Protein AF-A8MGB2-F1 (afdb_monomer)

Solvent-accessible surface area (backbone atoms only — not comparable to full-atom values): 8390 Å² total; per-residue (Å²): 132,53,71,69,59,50,47,54,55,50,50,56,51,46,56,56,55,70,69,44,54,74,73,53,40,63,75,42,40,70,58,52,53,50,53,52,51,51,49,52,51,51,51,54,52,55,55,55,70,74,43,54,74,66,57,49,51,53,53,49,42,54,54,51,50,52,52,43,54,50,50,39,76,75,70,59,89,78,89,55,61,70,63,52,50,50,53,51,50,50,33,51,48,18,52,51,49,19,78,73,68,74,42,64,68,32,43,54,52,16,43,52,52,51,48,52,51,45,51,51,54,50,52,56,49,52,52,50,54,49,52,54,49,51,56,56,64,66,69,64,67,90,62,83,59,99,81,118

Secondary structure (DSSP, 8-state):
--HHHHHHHHHHHHHHHHTS-HHHHHHTHHHHHHHHHHHHHHHHHHHHHHS-HHHHHHHHHHHHHHHHHHHHHHH-SSSSHHHHHHHHHHHHHHHHHHHHH--THHHHHHHHHHHHHHHHHHHHHHHHHHHHHHHHHH----PPPTT-

Structure (mmCIF, N/CA/C/O backbone):
data_AF-A8MGB2-F1
#
_entry.id   AF-A8MGB2-F1
#
loop_
_atom_site.group_PDB
_atom_site.id
_atom_site.type_symbol
_atom_site.label_atom_id
_atom_site.label_alt_id
_atom_site.label_comp_id
_atom_site.label_asym_id
_atom_site.label_entity_id
_atom_site.label_seq_id
_atom_site.pdbx_PDB_ins_code
_atom_site.Cartn_x
_atom_site.Cartn_y
_atom_site.Cartn_z
_atom_site.occupancy
_atom_site.B_iso_or_equiv
_atom_site.auth_seq_id
_atom_site.auth_comp_id
_atom_site.auth_asym_id
_atom_site.auth_atom_id
_atom_site.pdbx_PDB_model_num
ATOM 1 N N . MET A 1 1 ? 2.604 8.979 23.774 1.00 71.19 1 MET A N 1
ATOM 2 C CA . MET A 1 1 ? 1.442 9.612 23.114 1.00 71.19 1 MET A CA 1
ATOM 3 C C . MET A 1 1 ? 0.942 8.646 22.057 1.00 71.19 1 MET A C 1
ATOM 5 O O . MET A 1 1 ? 1.755 8.213 21.246 1.00 71.19 1 MET A O 1
ATOM 9 N N . GLY A 1 2 ? -0.332 8.257 22.114 1.00 81.69 2 GLY A N 1
ATOM 10 C CA . GLY A 1 2 ? -0.915 7.321 21.143 1.00 81.69 2 GLY A CA 1
ATOM 11 C C . GLY A 1 2 ? -1.036 7.939 19.744 1.00 81.69 2 GLY A C 1
ATOM 12 O O . GLY A 1 2 ? -1.047 9.166 19.611 1.00 81.69 2 GLY A O 1
ATOM 13 N N . LYS A 1 3 ? -1.134 7.113 18.692 1.00 83.75 3 LYS A N 1
ATOM 14 C CA . LYS A 1 3 ? -1.257 7.596 17.302 1.00 83.75 3 LYS A CA 1
ATOM 15 C C . LYS A 1 3 ? -2.506 8.461 17.099 1.00 83.75 3 LYS A C 1
ATOM 17 O O . LYS A 1 3 ? -2.412 9.528 16.502 1.00 83.75 3 LYS A O 1
ATOM 22 N N . GLU A 1 4 ? -3.638 8.096 17.695 1.00 84.12 4 GLU A N 1
ATOM 23 C CA . GLU A 1 4 ? -4.862 8.914 17.665 1.00 84.12 4 GLU A CA 1
ATOM 24 C C . GLU A 1 4 ? -4.690 10.284 18.338 1.00 84.12 4 GLU A C 1
ATOM 26 O O . GLU A 1 4 ? -5.188 11.306 17.866 1.00 84.12 4 GLU A O 1
ATOM 31 N N . GLU A 1 5 ? -3.955 10.322 19.448 1.00 85.88 5 GLU A N 1
ATOM 32 C CA . GLU A 1 5 ? -3.681 11.543 20.204 1.00 85.88 5 GLU A CA 1
ATOM 33 C C . GLU A 1 5 ? -2.726 12.466 19.430 1.00 85.88 5 GLU A C 1
ATOM 35 O O . GLU A 1 5 ? -2.944 13.679 19.346 1.00 85.88 5 GLU A O 1
ATOM 40 N N . LYS A 1 6 ? -1.734 11.873 18.751 1.00 88.38 6 LYS A N 1
ATOM 41 C CA . LYS A 1 6 ? -0.855 12.566 17.804 1.00 88.38 6 LYS A CA 1
ATOM 42 C C . LYS A 1 6 ? -1.637 13.111 16.602 1.00 88.38 6 LYS A C 1
ATOM 44 O O . LYS A 1 6 ? -1.422 14.264 16.224 1.00 88.38 6 LYS A O 1
ATOM 49 N N . LEU A 1 7 ? -2.579 12.345 16.041 1.00 88.38 7 LEU A N 1
ATOM 50 C CA . LEU A 1 7 ? -3.438 12.792 14.939 1.00 88.38 7 LEU A CA 1
ATOM 51 C C . LEU A 1 7 ? -4.313 13.982 15.358 1.00 88.38 7 LEU A C 1
ATOM 53 O O . LEU A 1 7 ? -4.368 14.979 14.639 1.00 88.38 7 LEU A O 1
ATOM 57 N N . LYS A 1 8 ? -4.936 13.932 16.544 1.00 88.19 8 LYS A N 1
ATOM 58 C CA . LYS A 1 8 ? -5.721 15.054 17.093 1.00 88.19 8 LYS A CA 1
ATOM 59 C C . LYS A 1 8 ? -4.884 16.329 17.234 1.00 88.19 8 LYS A C 1
ATOM 61 O O . LYS A 1 8 ? -5.371 17.420 16.937 1.00 88.19 8 LYS A O 1
ATOM 66 N N . LEU A 1 9 ? -3.628 16.211 17.666 1.00 91.31 9 LEU A N 1
ATOM 67 C CA . LEU A 1 9 ? -2.730 17.358 17.812 1.00 91.31 9 LEU A CA 1
ATOM 68 C C . LEU A 1 9 ? -2.319 17.953 16.454 1.00 91.31 9 LEU A C 1
ATOM 70 O O . LEU A 1 9 ? -2.296 19.176 16.302 1.00 91.31 9 LEU A O 1
ATOM 74 N N . LEU A 1 10 ? -2.034 17.103 15.464 1.00 89.31 10 LEU A N 1
ATOM 75 C CA . LEU A 1 10 ? -1.700 17.534 14.105 1.00 89.31 10 LEU A CA 1
ATOM 76 C C . LEU A 1 10 ? -2.894 18.182 13.392 1.00 89.31 10 LEU A C 1
ATOM 78 O O . LEU A 1 10 ? -2.720 19.225 12.768 1.00 89.31 10 LEU A O 1
ATOM 82 N N . LEU A 1 11 ? -4.108 17.643 13.544 1.00 87.88 11 LEU A N 1
ATOM 83 C CA . LEU A 1 11 ? -5.327 18.240 12.983 1.00 87.88 11 LEU A CA 1
ATOM 84 C C . LEU A 1 11 ? -5.586 19.640 13.552 1.00 87.88 11 LEU A C 1
ATOM 86 O O . LEU A 1 11 ? -5.795 20.573 12.784 1.00 87.88 11 LEU A O 1
ATOM 90 N N . LYS A 1 12 ? -5.437 19.833 14.869 1.00 90.62 12 LYS A N 1
ATOM 91 C CA . LYS A 1 12 ? -5.526 21.170 15.489 1.00 90.62 12 LYS A CA 1
ATOM 92 C C . LYS A 1 12 ? -4.464 22.142 14.971 1.00 90.62 12 LYS A C 1
ATOM 94 O O . LYS A 1 12 ? -4.700 23.345 14.894 1.00 90.62 12 LYS A O 1
ATOM 99 N N . ARG A 1 13 ? -3.260 21.651 14.659 1.00 87.69 13 ARG A N 1
ATOM 100 C CA . ARG A 1 13 ? -2.200 22.469 14.047 1.00 87.69 13 ARG A CA 1
ATOM 101 C C . ARG A 1 13 ? -2.536 22.831 12.603 1.00 87.69 13 ARG A C 1
ATOM 103 O O . ARG A 1 13 ? -2.303 23.972 12.218 1.00 87.69 13 ARG A O 1
ATOM 110 N N . LYS A 1 14 ? -3.124 21.902 11.847 1.00 88.00 14 LYS A N 1
ATOM 111 C CA . LYS A 1 14 ? -3.612 22.152 10.491 1.00 88.00 14 LYS A CA 1
ATOM 112 C C . LYS A 1 14 ? -4.741 23.184 10.477 1.00 88.00 14 LYS A C 1
ATOM 114 O O . LYS A 1 14 ? -4.629 24.153 9.746 1.00 88.00 14 LYS A O 1
ATOM 119 N N . GLU A 1 15 ? -5.744 23.061 11.344 1.00 88.12 15 GLU A N 1
ATOM 120 C CA . GLU A 1 15 ? -6.832 24.049 11.462 1.00 88.12 15 GLU A CA 1
ATOM 121 C C . GLU A 1 15 ? -6.299 25.466 11.724 1.00 88.12 15 GLU A C 1
ATOM 123 O O . GLU A 1 15 ? -6.749 26.438 11.119 1.00 88.12 15 GLU A O 1
ATOM 128 N N . LYS A 1 16 ? -5.280 25.588 12.585 1.00 87.31 16 LYS A N 1
ATOM 129 C CA . LYS A 1 16 ? -4.595 26.866 12.822 1.00 87.31 16 LYS A CA 1
ATOM 130 C C . LYS A 1 16 ? -3.852 27.366 11.585 1.00 87.31 16 LYS A C 1
ATOM 132 O O . LYS A 1 16 ? -3.910 28.556 11.297 1.00 87.31 16 LYS A O 1
ATOM 137 N N . ALA A 1 17 ? -3.162 26.480 10.867 1.00 83.25 17 ALA A N 1
ATOM 138 C CA . ALA A 1 17 ? -2.467 26.818 9.629 1.00 83.25 17 ALA A CA 1
ATOM 139 C C . ALA A 1 17 ? -3.432 27.237 8.505 1.00 83.25 17 ALA A C 1
ATOM 141 O O . ALA A 1 17 ? -3.141 28.161 7.745 1.00 83.25 17 ALA A O 1
ATOM 142 N N . ASP A 1 18 ? -4.604 26.609 8.430 1.00 81.81 18 ASP A N 1
ATOM 143 C CA . ASP A 1 18 ? -5.644 26.911 7.449 1.00 81.81 18 ASP A CA 1
ATOM 144 C C . ASP A 1 18 ? -6.288 28.280 7.704 1.00 81.81 18 ASP A C 1
ATOM 146 O O . ASP A 1 18 ? -6.661 28.964 6.747 1.00 81.81 18 ASP A O 1
ATOM 150 N N . GLY A 1 19 ? -6.329 28.723 8.965 1.00 85.81 19 GLY A N 1
ATOM 151 C CA . GLY A 1 19 ? -6.764 30.063 9.368 1.00 85.81 19 GLY A CA 1
ATOM 152 C C . GLY A 1 19 ? -5.739 31.186 9.151 1.00 85.81 19 GLY A C 1
ATOM 153 O O . GLY A 1 19 ? -6.078 32.350 9.356 1.00 85.81 19 GLY A O 1
ATOM 154 N N . LEU A 1 20 ? -4.501 30.879 8.742 1.00 86.81 20 LEU A N 1
ATOM 155 C CA . LEU A 1 20 ? -3.473 31.896 8.489 1.00 86.81 20 LEU A CA 1
ATOM 156 C C . LEU A 1 20 ? -3.802 32.757 7.264 1.00 86.81 20 LEU A C 1
ATOM 158 O O . LEU A 1 20 ? -4.390 32.292 6.280 1.00 86.81 20 LEU A O 1
ATOM 162 N N . THR A 1 21 ? -3.335 34.006 7.274 1.00 88.94 21 THR A N 1
ATOM 163 C CA . THR A 1 21 ? -3.432 34.866 6.089 1.00 88.94 21 TH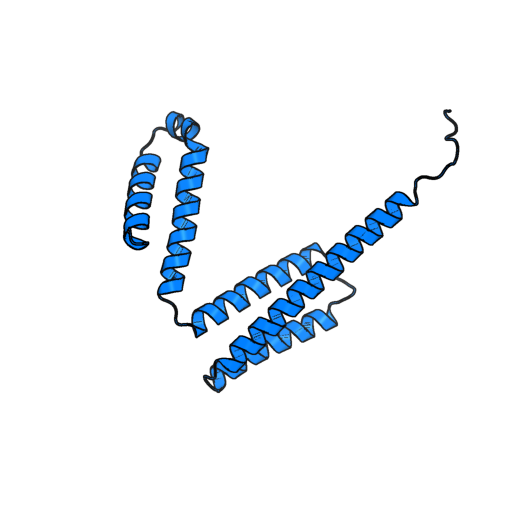R A CA 1
ATOM 164 C C . THR A 1 21 ? -2.578 34.312 4.937 1.00 88.94 21 THR A C 1
ATOM 166 O O . THR A 1 21 ? -1.592 33.607 5.176 1.00 88.94 21 THR A O 1
ATOM 169 N N . PRO A 1 22 ? -2.868 34.649 3.666 1.00 87.56 22 PRO A N 1
ATOM 170 C CA . PRO A 1 22 ? -2.084 34.159 2.526 1.00 87.56 22 PRO A CA 1
ATOM 171 C C . PRO A 1 22 ? -0.577 34.456 2.631 1.00 87.56 22 PRO A C 1
ATOM 173 O O . PRO A 1 22 ? 0.252 33.627 2.256 1.00 87.56 22 PRO A O 1
ATOM 176 N N . LYS A 1 23 ? -0.210 35.614 3.199 1.00 85.44 23 LYS A N 1
ATOM 177 C CA . LYS A 1 23 ? 1.187 36.024 3.411 1.00 85.44 23 LYS A CA 1
ATOM 178 C C . LYS A 1 23 ? 1.892 35.147 4.450 1.00 85.44 23 LYS A C 1
ATOM 180 O O . LYS A 1 23 ? 3.059 34.798 4.283 1.00 85.44 23 LYS A O 1
ATOM 185 N N . GLU A 1 24 ? 1.183 34.763 5.505 1.00 82.25 24 GLU A N 1
ATOM 186 C CA . GLU A 1 24 ? 1.695 33.872 6.546 1.00 82.25 24 GLU A CA 1
ATOM 187 C C . GLU A 1 24 ? 1.757 32.422 6.065 1.00 82.25 24 GLU A C 1
ATOM 189 O O . GLU A 1 24 ? 2.755 31.750 6.311 1.00 82.25 24 GLU A O 1
ATOM 194 N N . LYS A 1 25 ? 0.768 31.960 5.291 1.00 82.94 25 LYS A N 1
ATOM 195 C CA . LYS A 1 25 ? 0.816 30.642 4.638 1.00 82.94 25 LYS A CA 1
ATOM 196 C C . LYS A 1 25 ? 2.036 30.500 3.735 1.00 82.94 25 LYS A C 1
ATOM 198 O O . LYS A 1 25 ? 2.673 29.453 3.742 1.00 82.94 25 LYS A O 1
ATOM 203 N N . LEU A 1 26 ? 2.405 31.555 3.004 1.00 82.75 26 LEU A N 1
ATOM 204 C CA . LEU A 1 26 ? 3.607 31.544 2.169 1.00 82.75 26 LEU A CA 1
ATOM 205 C C . LEU A 1 26 ? 4.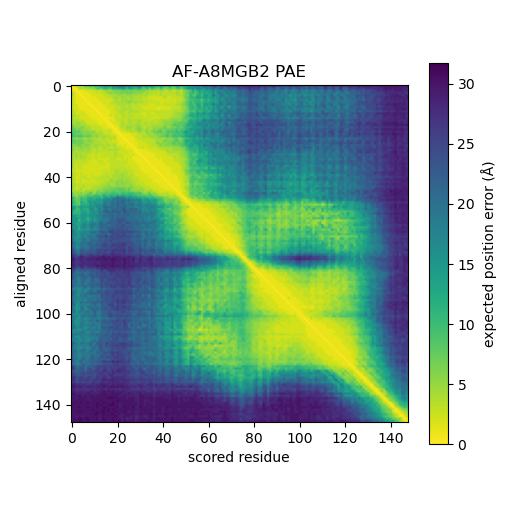887 31.388 3.009 1.00 82.75 26 LEU A C 1
ATOM 207 O O . LEU A 1 26 ? 5.777 30.627 2.638 1.00 82.75 26 LEU A O 1
ATOM 211 N N . ARG A 1 27 ? 4.952 32.070 4.161 1.00 86.19 27 ARG A N 1
ATOM 212 C CA . ARG A 1 27 ? 6.079 31.997 5.106 1.00 86.19 27 ARG A CA 1
ATOM 213 C C . ARG A 1 27 ? 6.216 30.612 5.744 1.00 86.19 27 ARG A C 1
ATOM 215 O O . ARG A 1 27 ? 7.334 30.150 5.942 1.00 86.19 27 ARG A O 1
ATOM 222 N N . TRP A 1 28 ? 5.098 29.956 6.040 1.00 86.19 28 TRP A N 1
ATOM 223 C CA . TRP A 1 28 ? 5.057 28.651 6.708 1.00 86.19 28 TRP A CA 1
ATOM 224 C C . TRP A 1 28 ? 4.818 27.472 5.754 1.00 86.19 28 TRP A C 1
ATOM 226 O O . TRP A 1 28 ? 4.624 26.348 6.206 1.00 86.19 28 TRP A O 1
ATOM 236 N N . LYS A 1 29 ? 4.867 27.695 4.433 1.00 87.44 29 LYS A N 1
ATOM 237 C CA . LYS A 1 29 ? 4.491 26.720 3.394 1.00 87.44 29 LYS A CA 1
ATOM 238 C C . LYS A 1 29 ? 5.079 25.325 3.622 1.00 87.44 29 LYS A C 1
ATOM 240 O O . LYS A 1 29 ? 4.354 24.339 3.550 1.00 87.44 29 LYS A O 1
ATOM 245 N N . ASN A 1 30 ? 6.374 25.237 3.919 1.00 87.44 30 ASN A N 1
ATOM 246 C CA . ASN A 1 30 ? 7.053 23.952 4.102 1.00 87.44 30 ASN A CA 1
ATOM 247 C C . ASN A 1 30 ? 6.579 23.211 5.359 1.00 87.44 30 ASN A C 1
ATOM 249 O O . ASN A 1 30 ? 6.434 21.992 5.333 1.00 87.44 30 ASN A O 1
ATOM 253 N N . GLU A 1 31 ? 6.298 23.931 6.445 1.00 85.31 31 GLU A N 1
ATOM 254 C CA . GLU A 1 31 ? 5.741 23.328 7.657 1.00 85.31 31 GLU A CA 1
ATOM 255 C C . GLU A 1 31 ? 4.294 22.887 7.462 1.00 85.31 31 GLU A C 1
ATOM 257 O O . GLU A 1 31 ? 3.927 21.813 7.929 1.00 85.31 31 GLU A O 1
ATOM 262 N N . ILE A 1 32 ? 3.493 23.661 6.725 1.00 82.62 32 ILE A N 1
ATOM 263 C CA . ILE A 1 32 ? 2.121 23.278 6.376 1.00 82.62 32 ILE A CA 1
ATOM 264 C C . ILE A 1 32 ? 2.138 21.979 5.563 1.00 82.62 32 ILE A C 1
ATOM 266 O O . ILE A 1 32 ? 1.468 21.021 5.941 1.00 82.62 32 ILE A O 1
ATOM 270 N N . ILE A 1 33 ? 2.977 21.899 4.524 1.00 84.94 33 ILE A N 1
ATOM 271 C CA . ILE A 1 33 ? 3.146 20.683 3.711 1.00 84.94 33 ILE A CA 1
ATOM 272 C C . ILE A 1 33 ? 3.582 19.498 4.580 1.00 84.94 33 ILE A C 1
ATOM 274 O O . ILE A 1 33 ? 3.036 18.403 4.452 1.00 84.94 33 ILE A O 1
ATOM 278 N N . LYS A 1 34 ? 4.535 19.707 5.494 1.00 90.62 34 LYS A N 1
ATOM 279 C CA . LYS A 1 34 ? 5.011 18.654 6.396 1.00 90.62 34 LYS A CA 1
ATOM 280 C C . LYS A 1 34 ? 3.899 18.149 7.320 1.00 90.62 34 LYS A C 1
ATOM 282 O O . LYS A 1 34 ? 3.732 16.941 7.460 1.00 90.62 34 LYS A O 1
ATOM 287 N N . ILE A 1 35 ? 3.103 19.050 7.899 1.00 87.19 35 ILE A N 1
ATOM 288 C CA . ILE A 1 35 ? 1.943 18.694 8.731 1.00 87.19 35 ILE A CA 1
ATOM 289 C C . ILE A 1 35 ? 0.926 17.885 7.917 1.00 87.19 35 ILE A C 1
ATOM 291 O O . ILE A 1 35 ? 0.397 16.894 8.412 1.00 87.19 35 ILE A O 1
ATOM 295 N N . GLU A 1 36 ? 0.663 18.261 6.665 1.00 86.81 36 GLU A N 1
ATOM 296 C CA . GLU A 1 36 ? -0.263 17.527 5.799 1.00 86.81 36 GLU A CA 1
ATOM 297 C C . GLU A 1 36 ? 0.232 16.125 5.441 1.00 86.81 36 GLU A C 1
ATOM 299 O O . GLU A 1 36 ? -0.546 15.169 5.494 1.00 86.81 36 GLU A O 1
ATOM 304 N N . GLN A 1 37 ? 1.519 15.987 5.118 1.00 88.56 37 GLN A N 1
ATOM 305 C CA . GLN A 1 37 ? 2.141 14.690 4.857 1.00 88.56 37 GLN A CA 1
ATOM 306 C C . GLN A 1 37 ? 2.108 13.797 6.100 1.00 88.56 37 GLN A C 1
ATOM 308 O O . GLN A 1 37 ? 1.720 12.633 6.000 1.00 88.56 37 GLN A O 1
ATOM 313 N N . GLU A 1 38 ? 2.435 14.346 7.273 1.00 88.50 38 GLU A N 1
ATOM 314 C CA . GLU A 1 38 ? 2.372 13.616 8.541 1.00 88.50 38 GLU A CA 1
ATOM 315 C C . GLU A 1 38 ? 0.941 13.180 8.876 1.00 88.50 38 GLU A C 1
ATOM 317 O O . GLU A 1 38 ? 0.744 12.034 9.269 1.00 88.50 38 GLU A O 1
ATOM 322 N N . ILE A 1 39 ? -0.071 14.035 8.672 1.00 87.06 39 ILE A N 1
ATOM 323 C CA . ILE A 1 39 ? -1.485 13.660 8.851 1.00 87.06 39 ILE A CA 1
ATOM 324 C C . ILE A 1 39 ? -1.867 12.524 7.902 1.00 87.06 39 ILE A C 1
ATOM 326 O O . ILE A 1 39 ? -2.537 11.583 8.323 1.00 87.06 39 ILE A O 1
ATOM 330 N N . LYS A 1 40 ? -1.466 12.605 6.628 1.00 86.31 40 LYS A N 1
ATOM 331 C CA . LYS A 1 40 ? -1.785 11.583 5.626 1.00 86.31 40 LYS A CA 1
ATOM 332 C C . LYS A 1 40 ? -1.164 10.235 5.993 1.00 86.31 40 LYS A C 1
ATOM 334 O O . LYS A 1 40 ? -1.865 9.229 5.962 1.00 86.31 40 LYS A O 1
ATOM 339 N N . ALA A 1 41 ? 0.111 10.228 6.381 1.00 83.81 41 ALA A N 1
ATOM 340 C CA . ALA A 1 41 ? 0.800 9.023 6.829 1.00 83.81 41 ALA A CA 1
ATOM 341 C C . ALA A 1 41 ? 0.146 8.437 8.091 1.00 83.81 41 ALA A C 1
ATOM 343 O O . ALA A 1 41 ? -0.166 7.251 8.117 1.00 83.81 41 ALA A O 1
ATOM 344 N N . LEU A 1 42 ? -0.150 9.270 9.099 1.00 86.38 42 LEU A N 1
ATOM 345 C CA . LEU A 1 42 ? -0.750 8.795 10.350 1.00 86.38 42 LEU A CA 1
ATOM 346 C C . LEU A 1 42 ? -2.163 8.237 10.167 1.00 86.38 42 LEU A C 1
ATOM 348 O O . LEU A 1 42 ? -2.522 7.276 10.838 1.00 86.38 42 LEU A O 1
ATOM 352 N N . LYS A 1 43 ? -2.975 8.844 9.293 1.00 83.19 43 LYS A N 1
ATOM 353 C CA . LYS A 1 43 ? -4.306 8.317 8.961 1.00 83.19 43 LYS A CA 1
ATOM 354 C C . LYS A 1 43 ? -4.206 6.951 8.302 1.00 83.19 43 LYS A C 1
ATOM 356 O O . LYS A 1 43 ? -4.924 6.050 8.702 1.00 83.19 43 LYS A O 1
ATOM 361 N N . LEU A 1 44 ? -3.280 6.796 7.361 1.00 78.62 44 LEU A N 1
ATOM 362 C CA . LEU A 1 44 ? -3.063 5.532 6.667 1.00 78.62 44 LEU A CA 1
ATOM 363 C C . LEU A 1 44 ? -2.542 4.442 7.616 1.00 78.62 44 LEU A C 1
ATOM 365 O O . LEU A 1 44 ? -2.947 3.290 7.508 1.00 78.62 44 LEU A O 1
ATOM 369 N N . GLU A 1 45 ? -1.691 4.796 8.582 1.00 79.50 45 GLU A N 1
ATOM 370 C CA . GLU A 1 45 ? -1.277 3.875 9.647 1.00 79.50 45 GLU A CA 1
ATOM 371 C C . GLU A 1 45 ? -2.437 3.473 10.566 1.00 79.50 45 GLU A C 1
ATOM 373 O O . GLU A 1 45 ? -2.559 2.299 10.896 1.00 79.50 45 GLU A O 1
ATOM 378 N N . LEU A 1 46 ? -3.280 4.425 10.977 1.00 81.69 46 LEU A N 1
ATOM 379 C CA . LEU A 1 46 ? -4.439 4.156 11.835 1.00 81.69 46 LEU A CA 1
ATOM 380 C C . LEU A 1 46 ? -5.512 3.332 11.116 1.00 81.69 46 LEU A C 1
ATOM 382 O O . LEU A 1 46 ? -6.096 2.441 11.721 1.00 81.69 46 LEU A O 1
ATOM 386 N N . GLU A 1 47 ? -5.745 3.593 9.829 1.00 74.88 47 GLU A N 1
ATOM 387 C CA . GLU A 1 47 ? -6.593 2.753 8.979 1.00 74.88 47 GLU A CA 1
ATOM 388 C C . GLU A 1 47 ? -6.010 1.341 8.901 1.00 74.88 47 GLU A C 1
ATOM 390 O O . GLU A 1 47 ? -6.725 0.385 9.170 1.00 74.88 47 GLU A O 1
ATOM 395 N N . ARG A 1 48 ? -4.699 1.197 8.658 1.00 69.19 48 ARG A N 1
ATOM 396 C CA . ARG A 1 48 ? -4.024 -0.112 8.648 1.00 69.19 48 ARG A CA 1
ATOM 397 C C . ARG A 1 48 ? -4.104 -0.857 9.979 1.00 69.19 48 ARG A C 1
ATOM 399 O O . ARG A 1 48 ? -4.156 -2.079 9.964 1.00 69.19 48 ARG A O 1
ATOM 406 N N . GLU A 1 49 ? -4.105 -0.166 11.114 1.00 71.25 49 GLU A N 1
ATOM 407 C CA . GLU A 1 49 ? -4.265 -0.791 12.437 1.00 71.25 49 GLU A CA 1
ATOM 408 C C . GLU A 1 49 ? -5.679 -1.337 12.682 1.00 71.25 49 GLU A C 1
ATOM 410 O O . GLU A 1 49 ? -5.841 -2.233 13.506 1.00 71.25 49 GLU A O 1
ATOM 415 N N . GLN A 1 50 ? -6.685 -0.834 11.962 1.00 71.44 50 GLN A N 1
ATOM 416 C CA . GLN A 1 50 ? -8.067 -1.324 12.024 1.00 71.44 50 GLN A CA 1
ATOM 417 C C . GLN A 1 50 ? -8.344 -2.475 11.050 1.00 71.44 50 GLN A C 1
ATOM 419 O O . GLN A 1 50 ? -9.399 -3.099 11.139 1.00 71.44 50 GLN A O 1
ATOM 424 N N . LEU A 1 51 ? -7.410 -2.757 10.140 1.00 70.94 51 LEU A N 1
ATOM 425 C CA . LEU A 1 51 ? -7.521 -3.845 9.179 1.00 70.94 51 LEU A CA 1
ATOM 426 C C . LEU A 1 51 ? -7.119 -5.178 9.804 1.00 70.94 51 LEU A C 1
ATOM 428 O O . LEU A 1 51 ? -6.154 -5.274 10.571 1.00 70.94 51 LEU A O 1
ATOM 432 N N . THR A 1 52 ? -7.835 -6.218 9.397 1.00 77.88 52 THR A N 1
ATOM 433 C CA . THR A 1 52 ? -7.416 -7.609 9.577 1.00 77.88 52 THR A CA 1
ATOM 434 C C . THR A 1 52 ? -6.087 -7.863 8.858 1.00 77.88 52 THR A C 1
ATOM 436 O O . THR A 1 52 ? -5.667 -7.094 7.986 1.00 77.88 52 THR A O 1
ATOM 439 N N . GLU A 1 53 ? -5.369 -8.915 9.248 1.00 75.81 53 GLU A N 1
ATOM 440 C CA . GLU A 1 53 ? -4.063 -9.212 8.648 1.00 75.81 53 GLU A CA 1
ATOM 441 C C . GLU A 1 53 ? -4.206 -9.522 7.150 1.00 75.81 53 GLU A C 1
ATOM 443 O O . GLU A 1 53 ? -3.400 -9.092 6.327 1.00 75.81 53 GLU A O 1
ATOM 448 N N . GLU A 1 54 ? -5.315 -10.152 6.784 1.00 73.00 54 GLU A N 1
ATOM 449 C CA . GLU A 1 54 ? -5.714 -10.477 5.425 1.00 73.00 54 GLU A CA 1
ATOM 450 C C . GLU A 1 54 ? -5.955 -9.219 4.579 1.00 73.00 54 GLU A C 1
ATOM 452 O O . GLU A 1 54 ? -5.432 -9.097 3.469 1.00 73.00 54 GLU A O 1
ATOM 457 N N . GLU A 1 55 ? -6.672 -8.229 5.115 1.00 72.38 55 GLU A N 1
ATOM 458 C CA . GLU A 1 55 ? -6.897 -6.947 4.437 1.00 72.38 55 GLU A CA 1
ATOM 459 C C . GLU A 1 55 ? -5.596 -6.154 4.239 1.00 72.38 55 GLU A C 1
ATOM 461 O O . GLU A 1 55 ? -5.417 -5.500 3.205 1.00 72.38 55 GLU A O 1
ATOM 466 N N . LYS A 1 56 ? -4.653 -6.232 5.190 1.00 74.75 56 LYS A N 1
ATOM 467 C CA . LYS A 1 56 ? -3.321 -5.628 5.022 1.00 74.75 56 LYS A CA 1
ATOM 468 C C . LYS A 1 56 ? -2.547 -6.301 3.896 1.00 74.75 56 LYS A C 1
ATOM 470 O O . LYS A 1 56 ? -1.939 -5.595 3.091 1.00 74.75 56 LYS A O 1
ATOM 475 N N . ILE A 1 57 ? -2.582 -7.632 3.811 1.00 75.94 57 ILE A N 1
ATOM 476 C CA . ILE A 1 57 ? -1.899 -8.371 2.743 1.00 75.94 57 ILE A CA 1
ATOM 477 C C . ILE A 1 57 ? -2.515 -8.030 1.381 1.00 75.94 57 ILE A C 1
ATOM 479 O O . ILE A 1 57 ? -1.776 -7.747 0.439 1.00 75.94 57 ILE A O 1
ATOM 483 N N . ILE A 1 58 ? -3.845 -7.958 1.279 1.00 76.94 58 ILE A N 1
ATOM 484 C CA . ILE A 1 58 ? -4.534 -7.550 0.045 1.00 76.94 58 ILE A CA 1
ATOM 485 C C . ILE A 1 58 ? -4.113 -6.131 -0.376 1.00 76.94 58 ILE A C 1
ATOM 487 O O . ILE A 1 58 ? -3.770 -5.907 -1.540 1.00 76.94 58 ILE A O 1
ATOM 491 N N . LEU A 1 59 ? -4.078 -5.168 0.554 1.00 75.38 59 LEU A N 1
ATOM 492 C CA . LEU A 1 59 ? -3.617 -3.804 0.263 1.00 75.38 59 LEU A CA 1
ATOM 493 C C . LEU A 1 59 ? -2.150 -3.743 -0.162 1.00 75.38 59 LEU A C 1
ATOM 495 O O . LEU A 1 59 ? -1.801 -2.939 -1.033 1.00 75.38 59 LEU A O 1
ATOM 499 N N . ASP A 1 60 ? -1.292 -4.557 0.450 1.00 76.75 60 ASP A N 1
ATOM 500 C CA . ASP A 1 60 ? 0.105 -4.672 0.046 1.00 76.75 60 ASP A CA 1
ATOM 501 C C . ASP A 1 60 ? 0.196 -5.206 -1.389 1.00 76.75 60 ASP A C 1
ATOM 503 O O . ASP A 1 60 ? 0.854 -4.577 -2.214 1.00 76.75 60 ASP A O 1
ATOM 507 N N . ILE A 1 61 ? -0.534 -6.276 -1.736 1.00 77.31 61 ILE A N 1
ATOM 508 C CA . ILE A 1 61 ? -0.556 -6.827 -3.101 1.00 77.31 61 ILE A CA 1
ATOM 509 C C . ILE A 1 61 ? -1.021 -5.771 -4.117 1.00 77.31 61 ILE A C 1
ATOM 511 O O . ILE A 1 61 ? -0.363 -5.573 -5.139 1.00 77.31 61 ILE A O 1
ATOM 515 N N . PHE A 1 62 ? -2.097 -5.027 -3.836 1.00 74.25 62 PHE A N 1
ATOM 516 C CA . PHE A 1 62 ? -2.556 -3.946 -4.720 1.00 74.25 62 PHE A CA 1
ATOM 517 C C . PHE A 1 62 ? -1.529 -2.819 -4.877 1.00 74.25 62 PHE A C 1
ATOM 519 O O . PHE A 1 62 ? -1.346 -2.293 -5.978 1.00 74.25 62 PHE A O 1
ATOM 526 N N . SER A 1 63 ? -0.861 -2.438 -3.788 1.00 72.69 63 SER A N 1
ATOM 527 C CA . SER A 1 63 ? 0.159 -1.384 -3.809 1.00 72.69 63 SER A CA 1
ATOM 528 C C . SER A 1 63 ? 1.375 -1.802 -4.635 1.00 72.69 63 SER A C 1
ATOM 530 O O . SER A 1 63 ? 1.870 -1.015 -5.443 1.00 72.69 63 SER A O 1
ATOM 532 N N . LEU A 1 64 ? 1.810 -3.052 -4.474 1.00 72.69 64 LEU A N 1
ATOM 533 C CA . LEU A 1 64 ? 2.917 -3.645 -5.217 1.00 72.69 64 LEU A CA 1
ATOM 534 C C . LEU A 1 64 ? 2.567 -3.806 -6.709 1.00 72.69 64 LEU A C 1
ATOM 536 O O . LEU A 1 64 ? 3.347 -3.389 -7.562 1.00 72.69 64 LEU A O 1
ATOM 540 N N . ASN A 1 65 ? 1.358 -4.274 -7.040 1.00 70.25 65 ASN A N 1
ATOM 541 C CA . ASN A 1 65 ? 0.872 -4.353 -8.425 1.00 70.25 65 ASN A CA 1
ATOM 542 C C . ASN A 1 65 ? 0.813 -2.985 -9.108 1.00 70.25 65 ASN A C 1
ATOM 544 O O . ASN A 1 65 ? 1.185 -2.849 -10.272 1.00 70.25 65 ASN A O 1
ATOM 548 N N . LYS A 1 66 ? 0.372 -1.946 -8.391 1.00 67.88 66 LYS A N 1
ATOM 549 C CA . LYS A 1 66 ? 0.356 -0.578 -8.920 1.00 67.88 66 LYS A CA 1
ATOM 550 C C . LYS A 1 66 ? 1.767 -0.072 -9.226 1.00 67.88 66 LYS A C 1
ATOM 552 O O . LYS A 1 66 ? 1.958 0.593 -10.241 1.00 67.88 66 LYS A O 1
ATOM 557 N N . ALA A 1 67 ? 2.736 -0.371 -8.360 1.00 65.88 67 ALA A N 1
ATOM 558 C CA . ALA A 1 67 ? 4.135 -0.033 -8.599 1.00 65.88 67 ALA A CA 1
ATOM 559 C C . ALA A 1 67 ? 4.679 -0.783 -9.823 1.00 65.88 67 ALA A C 1
ATOM 561 O O . ALA A 1 67 ? 5.253 -0.150 -10.705 1.00 65.88 67 ALA A O 1
ATOM 562 N N . ALA A 1 68 ? 4.418 -2.089 -9.929 1.00 65.44 68 ALA A N 1
ATOM 563 C CA . ALA A 1 68 ? 4.824 -2.891 -11.079 1.00 65.44 68 ALA A CA 1
ATOM 564 C C . ALA A 1 68 ? 4.237 -2.328 -12.383 1.00 65.44 68 ALA A C 1
ATOM 566 O O . ALA A 1 68 ? 4.977 -2.082 -13.328 1.00 65.44 68 ALA A O 1
ATOM 567 N N . ALA A 1 69 ? 2.938 -2.016 -12.417 1.00 65.00 69 ALA A N 1
ATOM 568 C CA . ALA A 1 69 ? 2.282 -1.438 -13.591 1.00 65.00 69 ALA A CA 1
ATOM 569 C C . ALA A 1 69 ? 2.879 -0.084 -14.021 1.00 65.00 69 ALA A C 1
ATOM 571 O O . ALA A 1 69 ? 3.057 0.153 -15.215 1.00 65.00 69 ALA A O 1
ATOM 572 N N . LEU A 1 70 ? 3.212 0.792 -13.063 1.00 61.91 70 LEU A N 1
ATOM 573 C CA . LEU A 1 70 ? 3.899 2.058 -13.344 1.00 61.91 70 LEU A CA 1
ATOM 574 C C . LEU A 1 70 ? 5.284 1.818 -13.952 1.00 61.91 70 LEU A C 1
ATOM 576 O O . LEU A 1 70 ? 5.594 2.383 -14.996 1.00 61.91 70 LEU A O 1
ATOM 580 N N . TYR A 1 71 ? 6.079 0.930 -13.351 1.00 61.94 71 TYR A N 1
ATOM 581 C CA . TYR A 1 71 ? 7.411 0.606 -13.861 1.00 61.94 71 TYR A CA 1
ATOM 582 C C . TYR A 1 71 ? 7.372 -0.012 -15.256 1.00 61.94 71 TYR A C 1
ATOM 584 O O . TYR A 1 71 ? 8.205 0.319 -16.095 1.00 61.94 71 TYR A O 1
ATOM 592 N N . LEU A 1 72 ? 6.400 -0.879 -15.530 1.00 63.84 72 LEU A N 1
ATOM 593 C CA . LEU A 1 72 ? 6.218 -1.483 -16.846 1.00 63.84 72 LEU A CA 1
ATOM 594 C C . LEU A 1 72 ? 5.857 -0.449 -17.910 1.00 63.84 72 LEU A C 1
ATOM 596 O O . LEU A 1 72 ? 6.438 -0.463 -18.993 1.00 63.84 72 LEU A O 1
ATOM 600 N N . TYR A 1 73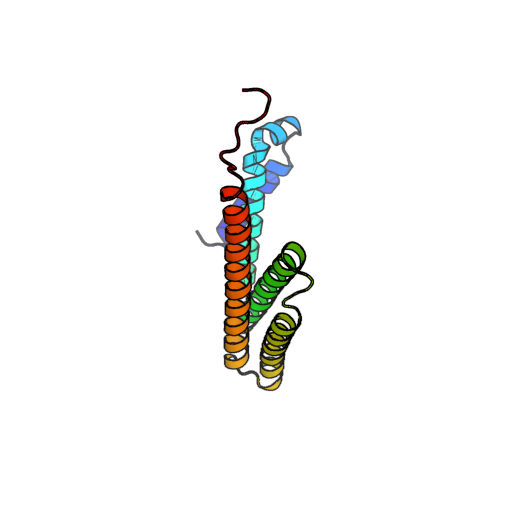 ? 4.962 0.483 -17.578 1.00 58.75 73 TYR A N 1
ATOM 601 C CA . TYR A 1 73 ? 4.595 1.584 -18.465 1.00 58.75 73 TYR A CA 1
ATOM 602 C C . TYR A 1 73 ? 5.782 2.513 -18.764 1.00 58.75 73 TYR A C 1
ATOM 604 O O . TYR A 1 73 ? 5.926 2.986 -19.889 1.00 58.75 73 TYR A O 1
ATOM 612 N N . GLU A 1 74 ? 6.642 2.761 -17.772 1.00 58.78 74 GLU A N 1
ATOM 613 C CA . GLU A 1 74 ? 7.821 3.624 -17.914 1.00 58.78 74 GLU A CA 1
ATOM 614 C C . GLU A 1 74 ? 9.012 2.927 -18.593 1.00 58.78 74 GLU A C 1
ATOM 616 O O . GLU A 1 74 ? 9.799 3.596 -19.261 1.00 58.78 74 GLU A O 1
ATOM 621 N N . SER A 1 75 ? 9.150 1.603 -18.448 1.00 58.78 75 SER A N 1
ATOM 622 C CA . SER A 1 75 ? 10.376 0.888 -18.825 1.00 58.78 75 SER A CA 1
ATOM 623 C C . SER A 1 75 ? 10.263 0.088 -20.128 1.00 58.78 75 SER A C 1
ATOM 625 O O . SER A 1 75 ? 11.202 0.127 -20.916 1.00 58.78 75 SER A O 1
ATOM 627 N N . TYR A 1 76 ? 9.174 -0.651 -20.395 1.00 55.94 76 TYR A N 1
ATOM 628 C CA . TYR A 1 76 ? 9.153 -1.662 -21.471 1.00 55.94 76 TYR A CA 1
ATOM 629 C C . TYR A 1 76 ? 7.746 -2.023 -21.959 1.00 55.94 76 TYR A C 1
ATOM 631 O O . TYR A 1 76 ? 6.977 -2.610 -21.209 1.00 55.94 76 TYR A O 1
ATOM 639 N N . ILE A 1 77 ? 7.447 -1.810 -23.249 1.00 52.12 77 ILE A N 1
ATOM 640 C CA . ILE A 1 77 ? 6.195 -2.303 -23.867 1.00 52.12 77 ILE A CA 1
ATOM 641 C C . ILE A 1 77 ? 6.384 -3.517 -24.804 1.00 52.12 77 ILE A C 1
ATOM 643 O O . ILE A 1 77 ? 5.397 -4.162 -25.133 1.00 52.12 77 ILE A O 1
ATOM 647 N N . ALA A 1 78 ? 7.597 -3.921 -25.207 1.00 53.59 78 ALA A N 1
ATOM 648 C CA . ALA A 1 78 ? 7.718 -4.941 -26.270 1.00 53.59 78 ALA A CA 1
ATOM 649 C C . ALA A 1 78 ? 8.315 -6.309 -25.880 1.00 53.59 78 ALA A C 1
ATOM 651 O O . ALA A 1 78 ? 7.871 -7.319 -26.415 1.00 53.59 78 ALA A O 1
ATOM 652 N N . GLU A 1 79 ? 9.314 -6.384 -24.995 1.00 54.78 79 GLU A N 1
ATOM 653 C CA . GLU A 1 79 ? 10.161 -7.596 -24.919 1.00 54.78 79 GLU A CA 1
ATOM 654 C C . GLU A 1 79 ? 9.793 -8.602 -23.816 1.00 54.78 79 GLU A C 1
ATOM 656 O O . GLU A 1 79 ? 10.223 -9.746 -23.897 1.00 54.78 79 GLU A O 1
ATOM 661 N N . ASN A 1 80 ? 8.982 -8.231 -22.817 1.00 58.78 80 ASN A N 1
ATOM 662 C CA . ASN A 1 80 ? 8.748 -9.073 -21.627 1.00 58.78 80 ASN A CA 1
ATOM 663 C C . ASN A 1 80 ? 7.267 -9.290 -21.265 1.00 58.78 80 ASN A C 1
ATOM 665 O O . ASN A 1 80 ? 6.962 -9.776 -20.177 1.00 58.78 80 ASN A O 1
ATOM 669 N N . THR A 1 81 ? 6.338 -8.948 -22.163 1.00 61.81 81 THR A N 1
ATOM 670 C CA . THR A 1 81 ? 4.888 -8.936 -21.893 1.00 61.81 81 THR A CA 1
ATOM 671 C C . THR A 1 81 ? 4.353 -10.291 -21.418 1.00 61.81 81 THR A C 1
ATOM 673 O O . THR A 1 81 ? 3.576 -10.332 -20.473 1.00 61.81 81 THR A O 1
ATOM 676 N N . ALA A 1 82 ? 4.828 -11.400 -21.995 1.00 64.25 82 ALA A N 1
ATOM 677 C CA . ALA A 1 82 ? 4.378 -12.745 -21.625 1.00 64.25 82 ALA A CA 1
ATOM 678 C C . ALA A 1 82 ? 4.763 -13.139 -20.186 1.00 64.25 82 ALA A C 1
ATOM 680 O O . ALA A 1 82 ? 3.942 -13.687 -19.458 1.00 64.25 82 ALA A O 1
ATOM 681 N N . VAL A 1 83 ? 5.987 -12.812 -19.756 1.00 64.56 83 VAL A N 1
ATOM 682 C CA . VAL A 1 83 ? 6.462 -13.095 -18.390 1.00 64.56 83 VAL A CA 1
ATOM 683 C C . VAL A 1 83 ? 5.659 -12.274 -17.382 1.00 64.56 83 VAL A C 1
ATOM 685 O O . VAL A 1 83 ? 5.204 -12.783 -16.367 1.00 64.56 83 VAL A O 1
ATOM 688 N N . ILE A 1 84 ? 5.417 -11.001 -17.689 1.00 65.19 84 ILE A N 1
ATOM 689 C CA . ILE A 1 84 ? 4.615 -10.107 -16.848 1.00 65.19 84 ILE A CA 1
ATOM 690 C C . ILE A 1 84 ? 3.177 -10.616 -16.695 1.00 65.19 84 ILE A C 1
ATOM 692 O O . ILE A 1 84 ? 2.638 -10.600 -15.589 1.00 65.19 84 ILE A O 1
ATOM 696 N N . GLU A 1 85 ? 2.551 -11.054 -17.789 1.00 67.19 85 GLU A N 1
ATOM 697 C CA . GLU A 1 85 ? 1.199 -11.619 -17.763 1.00 67.19 85 GLU A CA 1
ATOM 698 C C . GLU A 1 85 ? 1.130 -12.886 -16.902 1.00 67.19 85 GLU A C 1
ATOM 700 O O . GLU A 1 85 ? 0.174 -13.050 -16.144 1.00 67.19 85 GLU A O 1
ATOM 705 N N . GLU A 1 86 ? 2.149 -13.747 -16.958 1.00 68.94 86 GLU A N 1
ATOM 706 C CA . GLU A 1 86 ? 2.255 -14.945 -16.117 1.00 68.94 86 GLU A CA 1
ATOM 707 C C . GLU A 1 86 ? 2.293 -14.587 -14.624 1.00 68.94 86 GLU A C 1
ATOM 709 O O . GLU A 1 86 ? 1.463 -15.078 -13.855 1.00 68.94 86 GLU A O 1
ATOM 714 N N . PHE A 1 87 ? 3.141 -13.633 -14.225 1.00 71.38 87 PHE A N 1
ATOM 715 C CA . PHE A 1 87 ? 3.178 -13.148 -12.842 1.00 71.38 87 PHE A CA 1
ATOM 716 C C . PHE A 1 87 ? 1.846 -12.514 -12.403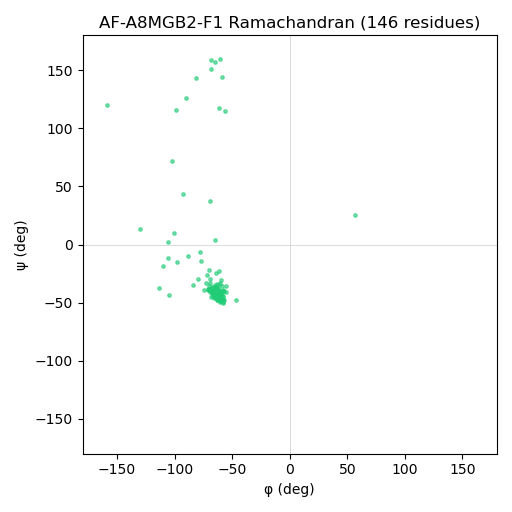 1.00 71.38 87 PHE A C 1
ATOM 718 O O . PHE A 1 87 ? 1.379 -12.773 -11.295 1.00 71.38 87 PHE A O 1
ATOM 725 N N . ILE A 1 88 ? 1.192 -11.707 -13.249 1.00 71.31 88 ILE A N 1
ATOM 726 C CA . ILE A 1 88 ? -0.117 -11.107 -12.921 1.00 71.31 88 ILE A CA 1
ATOM 727 C C . ILE A 1 88 ? -1.180 -12.193 -12.711 1.00 71.31 88 ILE A C 1
ATOM 729 O O . ILE A 1 88 ? -1.977 -12.099 -11.773 1.00 71.31 88 ILE A O 1
ATOM 733 N N . ASN A 1 89 ? -1.185 -13.229 -13.551 1.00 74.12 89 ASN A N 1
ATOM 734 C CA . ASN A 1 89 ? -2.119 -14.343 -13.431 1.00 74.12 89 ASN A CA 1
ATOM 735 C C . ASN A 1 89 ? -1.914 -15.119 -12.124 1.00 74.12 89 ASN A C 1
ATOM 737 O O . ASN A 1 89 ? -2.898 -15.433 -11.455 1.00 74.12 89 ASN A O 1
ATOM 741 N N . GLU A 1 90 ? -0.669 -15.370 -11.715 1.00 75.00 90 GLU A N 1
ATOM 742 C CA . GLU A 1 90 ? -0.363 -16.023 -10.435 1.00 75.00 90 GLU A CA 1
ATOM 743 C C . GLU A 1 90 ? -0.787 -15.176 -9.226 1.00 75.00 90 GLU A C 1
ATOM 745 O O . GLU A 1 90 ? -1.364 -15.692 -8.264 1.00 75.00 90 GLU A O 1
ATOM 750 N N . ILE A 1 91 ? -0.577 -13.858 -9.290 1.00 77.50 91 ILE A N 1
ATOM 751 C CA . ILE A 1 91 ? -0.983 -12.930 -8.228 1.00 77.50 91 ILE A CA 1
ATOM 752 C C . ILE A 1 91 ? -2.508 -12.936 -8.067 1.00 77.50 91 ILE A C 1
ATOM 754 O O . ILE A 1 91 ? -3.011 -13.047 -6.943 1.00 77.50 91 ILE A O 1
ATOM 758 N N . LEU A 1 92 ? -3.249 -12.862 -9.179 1.00 75.88 92 LEU A N 1
ATOM 759 C CA . LEU A 1 92 ? -4.714 -12.914 -9.187 1.00 75.88 92 LEU A CA 1
ATOM 760 C C . LEU A 1 92 ? -5.251 -14.277 -8.738 1.00 75.88 92 LEU A C 1
ATOM 762 O O . LEU A 1 92 ? -6.239 -14.316 -8.002 1.00 75.88 92 LEU A O 1
ATOM 766 N N . ALA A 1 93 ? -4.600 -15.376 -9.130 1.00 78.81 93 ALA A N 1
ATOM 767 C CA . ALA A 1 93 ? -4.967 -16.722 -8.703 1.00 78.81 93 ALA A CA 1
ATOM 768 C C . ALA A 1 93 ? -4.854 -16.876 -7.180 1.00 78.81 93 ALA A C 1
ATOM 770 O O . ALA A 1 93 ? -5.802 -17.333 -6.550 1.00 78.81 93 ALA A O 1
ATOM 771 N N . GLY A 1 94 ? -3.767 -16.395 -6.566 1.00 77.88 94 GLY A N 1
ATOM 772 C CA . GLY A 1 94 ? -3.612 -16.441 -5.108 1.00 77.88 94 GLY A CA 1
ATOM 773 C C . GLY A 1 94 ? -4.650 -15.599 -4.349 1.00 77.88 94 GLY A C 1
ATOM 774 O O . GLY A 1 94 ? -5.154 -16.029 -3.314 1.00 77.88 94 GLY A O 1
ATOM 775 N N . ILE A 1 95 ? -5.054 -14.437 -4.882 1.00 76.44 95 ILE A N 1
ATOM 776 C CA . ILE A 1 95 ? -6.159 -13.651 -4.299 1.00 76.44 95 ILE A CA 1
ATOM 777 C C . ILE A 1 95 ? -7.492 -14.404 -4.431 1.00 76.44 95 ILE A C 1
ATOM 779 O O . ILE A 1 95 ? -8.280 -14.452 -3.485 1.00 76.44 95 ILE A O 1
ATOM 783 N N . TYR A 1 96 ? -7.762 -14.988 -5.600 1.00 79.31 96 TYR A N 1
ATOM 784 C CA . TYR A 1 96 ? -8.994 -15.732 -5.853 1.00 79.31 96 TYR A CA 1
ATOM 785 C C . TYR A 1 96 ? -9.106 -16.983 -4.972 1.00 79.31 96 TYR A C 1
ATOM 787 O O . TYR A 1 96 ? -10.156 -17.230 -4.373 1.00 79.31 96 TYR A O 1
ATOM 795 N N . ASP A 1 97 ? -8.019 -17.744 -4.849 1.00 80.81 97 ASP A N 1
ATOM 796 C CA . ASP A 1 97 ? -7.965 -18.949 -4.027 1.00 80.81 97 ASP A CA 1
ATOM 797 C C . ASP A 1 97 ? -8.158 -18.626 -2.545 1.00 80.81 97 ASP A C 1
ATOM 799 O O . ASP A 1 97 ? -8.890 -19.352 -1.868 1.00 80.81 97 ASP A O 1
ATOM 803 N N . TYR A 1 98 ? -7.630 -17.497 -2.058 1.00 83.12 98 TYR A N 1
ATOM 804 C CA . TYR A 1 98 ? -7.945 -16.995 -0.719 1.00 83.12 98 TYR A CA 1
ATOM 805 C C . TYR A 1 98 ? -9.449 -16.755 -0.534 1.00 83.12 98 TYR A C 1
ATOM 807 O O . TYR A 1 98 ? -10.030 -17.281 0.408 1.00 83.12 98 TYR A O 1
ATOM 815 N N . PHE A 1 99 ? -10.128 -16.045 -1.441 1.00 81.06 99 PHE A N 1
ATOM 816 C CA . PHE A 1 99 ? -11.576 -15.815 -1.299 1.00 81.06 99 PHE A CA 1
ATOM 817 C C . PHE A 1 99 ? -12.412 -17.100 -1.379 1.00 81.06 99 PHE A C 1
ATOM 819 O O . PHE A 1 99 ? -13.528 -17.150 -0.860 1.00 81.06 99 PHE A O 1
ATOM 826 N N . LYS A 1 100 ? -11.889 -18.145 -2.027 1.00 85.12 100 LYS A N 1
ATOM 827 C CA . LYS A 1 100 ? -12.562 -19.439 -2.169 1.00 85.12 100 LYS A CA 1
ATOM 828 C C . LYS A 1 100 ? -12.354 -20.365 -0.968 1.00 85.12 100 LYS A C 1
ATOM 830 O O . LYS A 1 100 ? -13.248 -21.146 -0.647 1.00 85.12 100 LYS A O 1
ATOM 835 N N . THR A 1 101 ? -11.181 -20.316 -0.344 1.00 83.94 101 THR A N 1
ATOM 836 C CA . THR A 1 101 ? -10.754 -21.259 0.708 1.00 83.94 101 THR A CA 1
ATOM 837 C C . THR A 1 101 ? -10.682 -20.625 2.095 1.00 83.94 101 THR A C 1
ATOM 839 O O . THR A 1 101 ? -10.716 -21.338 3.095 1.00 83.94 101 THR A O 1
ATOM 842 N N . ASN A 1 102 ? -10.627 -19.294 2.152 1.00 80.88 102 ASN A N 1
ATOM 843 C CA . ASN A 1 102 ? -10.350 -18.479 3.329 1.00 80.88 102 ASN A CA 1
ATOM 844 C C . ASN A 1 102 ? -9.006 -18.812 4.009 1.00 80.88 102 ASN A C 1
ATOM 846 O O . ASN A 1 102 ? -8.850 -18.589 5.209 1.00 80.88 102 ASN A O 1
ATOM 850 N N . ASP A 1 103 ? -8.052 -19.362 3.249 1.00 84.38 103 ASP A N 1
ATOM 851 C CA . ASP A 1 103 ? -6.709 -19.705 3.715 1.00 84.38 103 ASP A CA 1
ATOM 852 C C . ASP A 1 103 ? -5.701 -18.611 3.334 1.00 84.38 103 ASP A C 1
ATOM 854 O O . ASP A 1 103 ? -5.434 -18.344 2.157 1.00 84.38 103 ASP A O 1
ATOM 858 N N . ILE A 1 104 ? -5.145 -17.971 4.364 1.00 83.12 104 ILE A N 1
ATOM 859 C CA . ILE A 1 104 ? -4.203 -16.855 4.263 1.00 83.12 104 ILE A CA 1
ATOM 860 C C . ILE A 1 104 ? -2.904 -17.232 3.536 1.00 83.12 104 ILE A C 1
ATOM 862 O O . ILE A 1 104 ? -2.271 -16.357 2.942 1.00 83.12 104 ILE A O 1
ATOM 866 N N . GLU A 1 105 ? -2.534 -18.518 3.496 1.00 86.38 105 GLU A N 1
ATOM 867 C CA . GLU A 1 105 ? -1.330 -18.991 2.801 1.00 86.38 105 GLU A CA 1
ATOM 868 C C . GLU A 1 105 ? -1.372 -18.6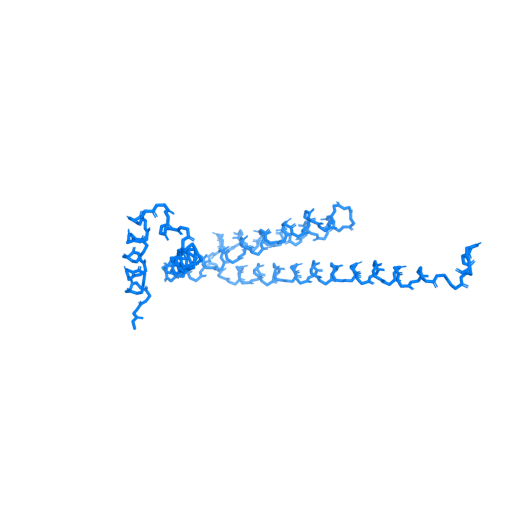45 1.297 1.00 86.38 105 GLU A C 1
ATOM 870 O O . GLU A 1 105 ? -0.339 -18.363 0.682 1.00 86.38 105 GLU A O 1
ATOM 875 N N . HIS A 1 106 ? -2.567 -18.581 0.697 1.00 82.75 106 HIS A N 1
ATOM 876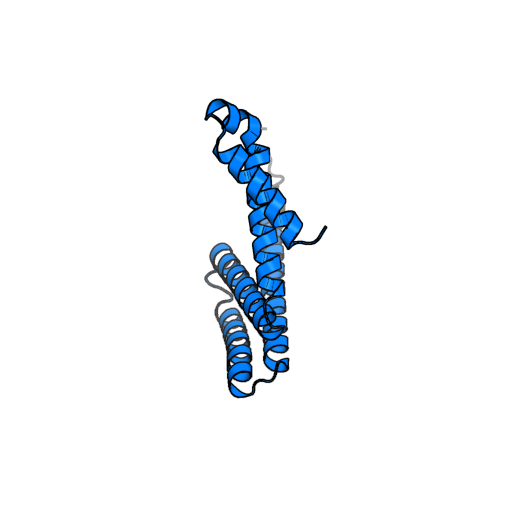 C CA . HIS A 1 106 ? -2.741 -18.148 -0.693 1.00 82.75 106 HIS A CA 1
ATOM 877 C C . HIS A 1 106 ? -2.413 -16.659 -0.900 1.00 82.75 106 HIS A C 1
ATOM 879 O O . HIS A 1 106 ? -1.805 -16.298 -1.914 1.00 82.75 106 HIS A O 1
ATOM 885 N N . LEU A 1 107 ? -2.746 -15.798 0.070 1.00 80.50 107 LEU A N 1
ATOM 886 C CA . LEU A 1 107 ? -2.385 -14.378 0.028 1.00 80.50 107 LEU A CA 1
ATOM 887 C C . LEU A 1 107 ? -0.883 -14.169 0.242 1.00 80.50 107 LEU A C 1
ATOM 889 O O . LEU A 1 107 ? -0.279 -13.339 -0.437 1.00 80.50 107 LEU A O 1
ATOM 893 N N . GLU A 1 108 ? -0.259 -14.929 1.145 1.00 81.00 108 GLU A N 1
ATOM 894 C CA . GLU A 1 108 ? 1.188 -14.849 1.373 1.00 81.00 108 GLU A CA 1
ATOM 895 C C . GLU A 1 108 ? 1.989 -15.284 0.140 1.00 81.00 108 GLU A C 1
ATOM 897 O O . GLU A 1 108 ? 2.938 -14.598 -0.251 1.00 81.00 108 GLU A O 1
ATOM 902 N N . LYS A 1 109 ? 1.568 -16.368 -0.528 1.00 82.88 109 LYS A N 1
ATOM 903 C CA . LYS A 1 109 ? 2.150 -16.808 -1.806 1.00 82.88 109 LYS A CA 1
ATOM 904 C C . LYS A 1 109 ? 2.015 -15.734 -2.880 1.00 82.88 109 LYS A C 1
ATOM 906 O O . LYS A 1 109 ? 3.010 -15.386 -3.510 1.00 82.88 109 LYS A O 1
ATOM 911 N N . SER A 1 110 ? 0.821 -15.157 -3.032 1.00 78.38 110 SER A N 1
ATOM 912 C CA . SER A 1 110 ? 0.575 -14.058 -3.976 1.00 78.38 110 SER A CA 1
ATOM 913 C C . SER A 1 110 ? 1.502 -12.866 -3.705 1.00 78.38 110 SER A C 1
ATOM 915 O O . SER A 1 110 ? 2.190 -12.396 -4.606 1.00 78.38 110 SER A O 1
ATOM 917 N N . LYS A 1 111 ? 1.628 -12.438 -2.441 1.00 79.81 111 LYS A N 1
ATOM 918 C CA . LYS A 1 111 ? 2.538 -11.355 -2.036 1.00 79.81 111 LYS A CA 1
ATOM 919 C C . LYS A 1 111 ? 4.006 -11.661 -2.356 1.00 79.81 111 LYS A C 1
ATOM 921 O O . LYS A 1 111 ? 4.724 -10.768 -2.807 1.00 79.81 111 LYS A O 1
ATOM 926 N N . ALA A 1 112 ? 4.460 -12.894 -2.131 1.00 81.31 112 ALA A N 1
ATOM 927 C CA . ALA A 1 112 ? 5.824 -13.309 -2.455 1.00 81.31 112 ALA A CA 1
ATOM 928 C C . ALA A 1 112 ? 6.095 -13.245 -3.968 1.00 81.31 112 ALA A C 1
ATOM 930 O O . ALA A 1 112 ? 7.109 -12.681 -4.377 1.00 81.31 112 ALA A O 1
ATOM 931 N N . VAL A 1 113 ? 5.161 -13.737 -4.787 1.00 80.19 113 VAL A N 1
ATOM 932 C CA . VAL A 1 113 ? 5.228 -13.660 -6.256 1.00 80.19 113 VAL A CA 1
ATOM 933 C C . VAL A 1 113 ? 5.280 -12.202 -6.729 1.00 80.19 113 VAL A C 1
ATOM 935 O O . VAL A 1 113 ? 6.129 -11.858 -7.553 1.00 80.19 113 VAL A O 1
ATOM 938 N N . THR A 1 114 ? 4.470 -11.305 -6.152 1.00 75.88 114 THR A N 1
ATOM 939 C CA . THR A 1 114 ? 4.507 -9.872 -6.495 1.00 75.88 114 THR A CA 1
ATOM 940 C C . THR A 1 114 ? 5.847 -9.215 -6.162 1.00 75.88 114 THR A C 1
ATOM 942 O O . THR A 1 114 ? 6.330 -8.378 -6.926 1.00 75.88 114 THR A O 1
ATOM 945 N N . ASN A 1 115 ? 6.474 -9.585 -5.042 1.00 77.44 115 ASN A N 1
ATOM 946 C CA . ASN A 1 115 ? 7.804 -9.079 -4.695 1.00 77.44 115 ASN A CA 1
ATOM 947 C C . ASN A 1 115 ? 8.865 -9.552 -5.698 1.00 77.44 115 ASN A C 1
ATOM 949 O O . ASN A 1 115 ? 9.667 -8.741 -6.151 1.00 77.44 115 ASN A O 1
ATOM 953 N N . VAL A 1 116 ? 8.832 -10.828 -6.097 1.00 78.38 116 VAL A N 1
ATOM 954 C CA . VAL A 1 116 ? 9.752 -11.372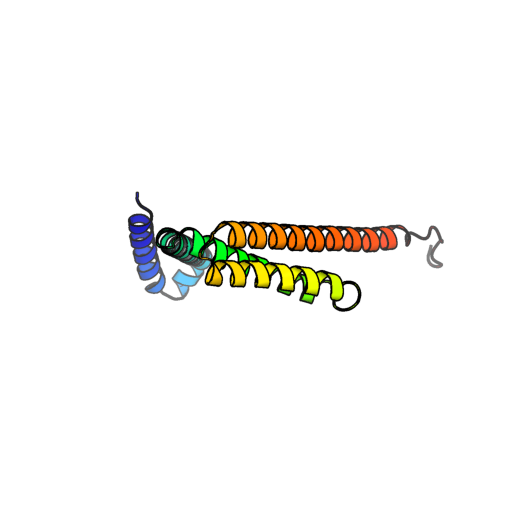 -7.112 1.00 78.38 116 VAL A CA 1
ATOM 955 C C . VAL A 1 116 ? 9.564 -10.673 -8.459 1.00 78.38 116 VAL A C 1
ATOM 957 O O . VAL A 1 116 ? 10.556 -10.338 -9.110 1.00 78.38 116 VAL A O 1
ATOM 960 N N . LEU A 1 117 ? 8.320 -10.396 -8.867 1.00 75.25 117 LEU A N 1
ATOM 961 C CA . LEU A 1 117 ? 8.036 -9.622 -10.078 1.00 75.25 117 LEU A CA 1
ATOM 962 C C . LEU A 1 117 ? 8.679 -8.230 -10.008 1.00 75.25 117 LEU A C 1
ATOM 964 O O . LEU A 1 117 ? 9.355 -7.817 -10.948 1.00 75.25 117 LEU A O 1
ATOM 968 N N . LEU A 1 118 ? 8.486 -7.510 -8.900 1.00 70.56 118 LEU A N 1
ATOM 969 C CA . LEU A 1 118 ? 9.050 -6.172 -8.711 1.00 70.56 118 LEU A CA 1
ATOM 970 C C . LEU A 1 118 ? 10.578 -6.175 -8.713 1.00 70.56 118 LEU A C 1
ATOM 972 O O . LEU A 1 118 ? 11.175 -5.338 -9.390 1.00 70.56 118 LEU A O 1
ATOM 976 N N . ASP A 1 119 ? 11.202 -7.125 -8.018 1.00 74.06 119 ASP A N 1
ATOM 977 C CA . ASP A 1 119 ? 12.657 -7.277 -8.009 1.00 74.06 119 ASP A CA 1
ATOM 978 C C . ASP A 1 119 ? 13.185 -7.595 -9.413 1.00 74.06 119 ASP A C 1
ATOM 980 O O . ASP A 1 119 ? 14.164 -6.998 -9.855 1.00 74.06 119 ASP A O 1
ATOM 984 N N . THR A 1 120 ? 12.503 -8.468 -10.158 1.00 68.62 120 THR A N 1
ATOM 985 C CA . THR A 1 120 ? 12.877 -8.825 -11.535 1.00 68.62 120 THR A CA 1
ATOM 986 C C . THR A 1 120 ? 12.759 -7.624 -12.475 1.00 68.62 120 THR A C 1
ATOM 988 O O . THR A 1 120 ? 13.665 -7.360 -13.266 1.00 68.62 120 THR A O 1
ATOM 991 N N . ILE A 1 121 ? 11.672 -6.850 -12.370 1.00 67.12 121 ILE A N 1
ATOM 992 C CA . ILE A 1 121 ? 11.489 -5.603 -13.127 1.00 67.12 121 ILE A CA 1
ATOM 993 C C . ILE A 1 121 ? 12.600 -4.602 -12.783 1.00 67.12 121 ILE A C 1
ATOM 995 O O . ILE A 1 121 ? 13.185 -3.997 -13.683 1.00 67.12 121 ILE A O 1
ATOM 999 N N . TYR A 1 122 ? 12.922 -4.448 -11.497 1.00 67.19 122 TYR A N 1
ATOM 1000 C CA . TYR A 1 122 ? 13.947 -3.522 -11.028 1.00 67.19 122 TYR A CA 1
ATOM 1001 C C . TYR A 1 122 ? 15.356 -3.907 -11.504 1.00 67.19 122 TYR A C 1
ATO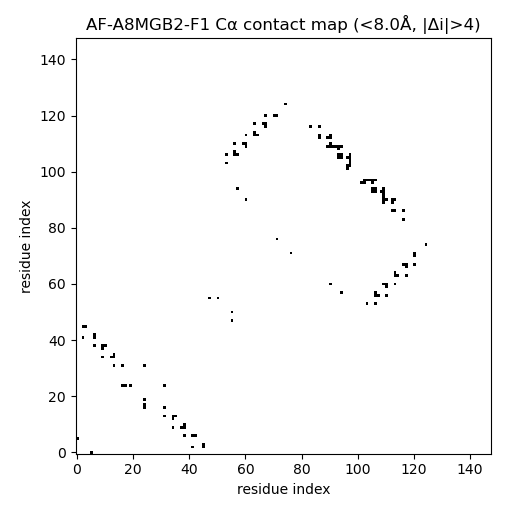M 1003 O O . TYR A 1 122 ? 16.077 -3.051 -12.021 1.00 67.19 122 TYR A O 1
ATOM 1011 N N . GLN A 1 123 ? 15.741 -5.183 -11.394 1.00 66.44 123 GLN A N 1
ATOM 1012 C CA . GLN A 1 123 ? 17.039 -5.674 -11.874 1.00 66.44 123 GLN A CA 1
ATOM 1013 C C . GLN A 1 123 ? 17.178 -5.501 -13.389 1.00 66.44 123 GLN A C 1
ATOM 1015 O O . GLN A 1 123 ? 18.160 -4.915 -13.845 1.00 66.44 123 GLN A O 1
ATOM 1020 N N . ASN A 1 124 ? 16.157 -5.887 -14.160 1.00 62.56 124 ASN A N 1
ATOM 1021 C CA . ASN A 1 124 ? 16.145 -5.679 -15.610 1.00 62.56 124 ASN A CA 1
ATOM 1022 C C . ASN A 1 124 ? 16.266 -4.190 -15.980 1.00 62.56 124 ASN A C 1
ATOM 1024 O O . ASN A 1 124 ? 16.912 -3.838 -16.968 1.00 62.56 124 ASN A O 1
ATOM 1028 N N . HIS A 1 125 ? 15.673 -3.290 -15.192 1.00 62.38 125 HIS A N 1
ATOM 1029 C CA . HIS A 1 125 ? 15.809 -1.855 -15.420 1.00 62.38 125 HIS A CA 1
ATOM 1030 C C . HIS A 1 125 ? 17.237 -1.352 -15.156 1.00 62.38 125 HIS A C 1
ATOM 1032 O O . HIS A 1 125 ? 17.780 -0.609 -15.980 1.00 62.38 125 HIS A O 1
ATOM 1038 N N . ILE A 1 126 ? 17.856 -1.768 -14.045 1.00 60.69 126 ILE A N 1
ATOM 1039 C CA . ILE A 1 126 ? 19.248 -1.429 -13.721 1.00 60.69 126 ILE A CA 1
ATOM 1040 C C . ILE A 1 126 ? 20.194 -1.931 -14.809 1.00 60.69 126 ILE A C 1
ATOM 1042 O O . ILE A 1 126 ? 21.063 -1.179 -15.253 1.00 60.69 126 ILE A O 1
ATOM 1046 N N . GLU A 1 127 ? 20.034 -3.177 -15.254 1.00 58.81 127 GLU A N 1
ATOM 1047 C CA . GLU A 1 127 ? 20.869 -3.759 -16.303 1.00 58.81 127 GLU A CA 1
ATOM 1048 C C . GLU A 1 127 ? 20.778 -2.956 -17.598 1.00 58.81 127 GLU A C 1
ATOM 1050 O O . GLU A 1 127 ? 21.813 -2.610 -18.159 1.00 58.81 127 GLU A O 1
ATOM 1055 N N . LYS A 1 128 ? 19.580 -2.530 -18.010 1.00 58.66 128 LYS A N 1
ATOM 1056 C CA . LYS A 1 128 ? 19.418 -1.727 -19.230 1.00 58.66 128 LYS A CA 1
ATOM 1057 C C . LYS A 1 128 ? 19.911 -0.286 -19.110 1.00 58.66 128 LYS A C 1
ATOM 1059 O O . LYS A 1 128 ? 20.461 0.241 -20.076 1.00 58.66 128 LYS A O 1
ATOM 1064 N N . ILE A 1 129 ? 19.807 0.341 -17.934 1.00 57.88 129 ILE A N 1
ATOM 1065 C CA . ILE A 1 129 ? 20.505 1.612 -17.666 1.00 57.88 129 ILE A CA 1
ATOM 1066 C C . ILE A 1 129 ? 22.022 1.402 -17.779 1.00 57.88 129 ILE A C 1
ATOM 1068 O O . ILE A 1 129 ? 22.716 2.213 -18.389 1.00 57.88 129 ILE A O 1
ATOM 1072 N N . ASN A 1 130 ? 22.546 0.311 -17.220 1.00 57.00 130 ASN A N 1
ATOM 1073 C CA . ASN A 1 130 ? 23.974 0.006 -17.241 1.00 57.00 130 ASN A CA 1
ATOM 1074 C C . ASN A 1 130 ? 24.485 -0.369 -18.640 1.00 57.00 130 ASN A C 1
ATOM 1076 O O . ASN A 1 130 ? 25.597 0.014 -18.992 1.00 57.00 130 ASN A O 1
ATOM 1080 N N . GLU A 1 131 ? 23.698 -1.068 -19.456 1.00 55.09 131 GLU A N 1
ATOM 1081 C CA . GLU A 1 131 ? 24.006 -1.346 -20.862 1.00 55.09 131 GLU A CA 1
ATOM 1082 C C . GLU A 1 131 ? 23.974 -0.071 -21.709 1.00 55.09 131 GLU A C 1
ATOM 1084 O O . GLU A 1 131 ? 24.899 0.160 -22.488 1.00 55.09 131 GLU A O 1
ATOM 1089 N N . GLY A 1 132 ? 22.985 0.805 -21.498 1.00 53.41 132 GLY A N 1
ATOM 1090 C CA . GLY A 1 132 ? 22.940 2.129 -22.124 1.00 53.41 132 GLY A CA 1
ATOM 1091 C C . GLY A 1 132 ? 24.132 3.009 -21.727 1.00 53.41 132 GLY A C 1
ATOM 1092 O O . GLY A 1 132 ? 24.751 3.645 -22.579 1.00 53.41 132 GLY A O 1
ATOM 1093 N N . ASN A 1 133 ? 24.529 2.986 -20.451 1.00 48.47 133 ASN A N 1
ATOM 1094 C CA . ASN A 1 133 ? 25.704 3.709 -19.961 1.00 48.47 133 ASN A CA 1
ATOM 1095 C C . ASN A 1 133 ? 27.022 3.120 -20.488 1.00 48.47 133 ASN A C 1
ATOM 1097 O O . ASN A 1 133 ? 27.910 3.877 -20.871 1.00 48.47 133 ASN A O 1
ATOM 1101 N N . LYS A 1 134 ? 27.149 1.790 -20.594 1.00 46.41 134 LYS A N 1
ATOM 1102 C CA . LYS A 1 134 ? 28.308 1.143 -21.236 1.00 46.41 134 LYS A CA 1
ATOM 1103 C C . LYS A 1 134 ? 28.394 1.470 -22.728 1.00 46.41 134 LYS A C 1
ATOM 1105 O O . LYS A 1 134 ? 29.493 1.689 -23.229 1.00 46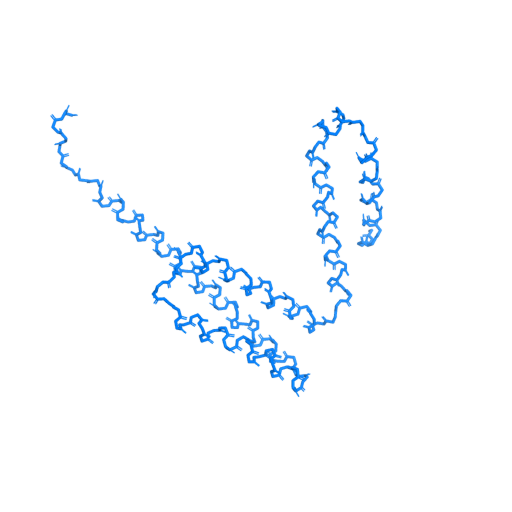.41 134 LYS A O 1
ATOM 1110 N N . GLN A 1 135 ? 27.266 1.549 -23.440 1.00 42.62 135 GLN A N 1
ATOM 1111 C CA . GLN A 1 135 ? 27.249 2.018 -24.830 1.00 42.62 135 GLN A CA 1
ATOM 1112 C C . GLN A 1 135 ? 27.707 3.478 -24.947 1.00 42.62 135 GLN A C 1
ATOM 1114 O O . GLN A 1 135 ? 28.450 3.802 -25.869 1.00 42.62 135 GLN A O 1
ATOM 1119 N N . LEU A 1 136 ? 27.347 4.343 -23.994 1.00 41.44 136 LEU A N 1
ATOM 1120 C CA . LEU A 1 136 ? 27.828 5.728 -23.947 1.00 41.44 136 LEU A CA 1
ATOM 1121 C C . LEU A 1 136 ? 29.330 5.830 -23.613 1.00 41.44 136 LEU A C 1
ATOM 1123 O O . LEU A 1 136 ? 30.008 6.705 -24.149 1.00 41.44 136 LEU A O 1
ATOM 1127 N N . GLU A 1 137 ? 29.883 4.927 -22.796 1.00 39.91 137 GLU A N 1
ATOM 1128 C CA . GLU A 1 137 ? 31.326 4.878 -22.497 1.00 39.91 137 GLU A CA 1
ATOM 1129 C C . GLU A 1 137 ? 32.184 4.377 -23.676 1.00 39.91 137 GLU A C 1
ATOM 1131 O O . GLU A 1 137 ? 33.339 4.788 -23.803 1.00 39.91 137 GLU A O 1
ATOM 1136 N N . PHE A 1 138 ? 31.625 3.569 -24.587 1.00 35.34 138 PHE A N 1
ATOM 1137 C CA . PHE A 1 138 ? 32.300 3.158 -25.828 1.00 35.34 138 PHE A CA 1
ATOM 1138 C C . PHE A 1 138 ? 32.313 4.246 -26.923 1.00 35.34 138 PHE A C 1
ATOM 1140 O O . PHE A 1 138 ? 33.128 4.161 -27.841 1.00 35.34 138 PHE A O 1
ATOM 1147 N N . ILE A 1 139 ? 31.507 5.314 -26.807 1.00 44.09 139 ILE A N 1
ATOM 1148 C CA . ILE A 1 139 ? 31.571 6.511 -27.677 1.00 44.09 139 ILE A CA 1
ATOM 1149 C C . ILE A 1 139 ? 32.480 7.582 -27.040 1.00 44.09 139 ILE A C 1
ATOM 1151 O O . ILE A 1 139 ? 32.199 8.777 -27.031 1.00 44.09 139 ILE A O 1
ATOM 1155 N N . LYS A 1 140 ? 33.626 7.163 -26.502 1.00 42.53 140 LYS A N 1
ATOM 1156 C CA . LYS A 1 140 ? 34.834 7.995 -26.507 1.00 42.53 140 LYS A CA 1
ATOM 1157 C C . LYS A 1 140 ? 35.740 7.463 -27.605 1.00 42.53 140 LYS A C 1
ATOM 1159 O O . LYS A 1 140 ? 36.750 6.813 -27.355 1.00 42.53 140 LYS A O 1
ATOM 1164 N N . THR A 1 141 ? 35.335 7.702 -28.847 1.00 43.84 141 THR A N 1
ATOM 1165 C CA . THR A 1 141 ? 36.214 7.548 -30.004 1.00 43.84 141 THR A CA 1
ATOM 1166 C C . THR A 1 141 ? 37.446 8.422 -29.784 1.00 43.84 141 THR A C 1
ATOM 1168 O O . THR A 1 141 ? 37.341 9.645 -29.751 1.00 43.84 141 THR A O 1
ATOM 1171 N N . ASN A 1 142 ? 38.617 7.794 -29.657 1.00 48.34 142 ASN A N 1
ATOM 1172 C CA . ASN A 1 142 ? 39.935 8.434 -29.744 1.00 48.34 142 ASN A CA 1
ATOM 1173 C C . ASN A 1 142 ? 40.239 8.898 -31.184 1.00 48.34 142 ASN A C 1
ATOM 1175 O O . ASN A 1 142 ? 41.364 8.762 -31.663 1.00 48.34 142 ASN A O 1
ATOM 1179 N N . GLU A 1 143 ? 39.239 9.394 -31.909 1.00 48.97 143 GLU A N 1
ATOM 1180 C CA . GLU A 1 143 ? 39.470 10.030 -33.196 1.00 48.97 143 GLU A CA 1
ATOM 1181 C C . GLU A 1 143 ? 39.692 11.523 -32.947 1.00 48.97 143 GLU A C 1
ATOM 1183 O O . GLU A 1 143 ? 38.861 12.158 -32.290 1.00 48.97 143 GLU A O 1
ATOM 1188 N N . PRO A 1 144 ? 40.808 12.102 -33.425 1.00 49.09 144 PRO A N 1
ATOM 1189 C CA . PRO A 1 144 ? 41.003 13.536 -33.345 1.00 49.09 144 PRO A CA 1
ATOM 1190 C C . PRO A 1 144 ? 39.893 14.201 -34.156 1.00 49.09 144 PRO A C 1
ATOM 1192 O O . PRO A 1 144 ? 39.772 13.992 -35.365 1.00 49.09 144 PRO A O 1
ATOM 1195 N N . THR A 1 145 ? 39.059 14.994 -33.490 1.00 50.97 145 THR A N 1
ATOM 1196 C CA . THR A 1 145 ? 38.080 15.823 -34.184 1.00 50.97 145 THR A CA 1
ATOM 1197 C C . THR A 1 145 ? 38.812 16.762 -35.151 1.00 50.97 145 THR A C 1
ATOM 1199 O O . THR A 1 145 ? 39.878 17.271 -34.800 1.00 50.97 145 THR A O 1
ATOM 1202 N N . PRO A 1 146 ? 38.257 17.077 -36.341 1.00 42.72 146 PRO A N 1
ATOM 1203 C CA . PRO A 1 146 ? 38.933 17.904 -37.352 1.00 42.72 146 PRO A CA 1
ATOM 1204 C C . PRO A 1 146 ? 39.182 19.364 -36.927 1.00 42.72 146 PRO A C 1
ATOM 1206 O O . PRO A 1 146 ? 39.651 20.166 -37.729 1.00 42.72 146 PRO A O 1
ATOM 1209 N N . TRP A 1 147 ? 38.840 19.718 -35.688 1.00 50.19 147 TRP A N 1
ATOM 1210 C CA . TRP A 1 147 ? 38.982 21.051 -35.112 1.00 50.19 147 TRP A CA 1
ATOM 1211 C C . TRP A 1 147 ? 40.134 21.177 -34.103 1.00 50.19 147 TRP A C 1
ATOM 1213 O O . TRP A 1 147 ? 40.347 22.281 -33.607 1.00 50.19 147 TRP A O 1
ATOM 1223 N N . GLY A 1 148 ? 40.916 20.111 -33.881 1.00 36.41 148 GLY A N 1
ATOM 1224 C CA . GLY A 1 148 ? 42.058 20.121 -32.956 1.00 36.41 148 GLY A CA 1
ATOM 1225 C C . GLY A 1 148 ? 41.681 19.900 -31.500 1.00 36.41 148 GLY A C 1
ATOM 1226 O O . GLY A 1 148 ? 40.583 20.332 -31.086 1.00 36.41 148 GLY A O 1
#

Organism: Alkaliphilus oremlandii (strain OhILAs) (NCBI:txid350688)

pLDDT: mean 72.63, std 13.84, range [35.34, 91.31]

Sequence (148 aa):
MGKEEKLKLLLKRKEKADGLTPKEKLRWKNEIIKIEQEIKALKLELEREQLTEEEKIILDIFSLNKAAALYLYESYIAENTAVIEEFINEILAGIYDYFKTNDIEHLEKSKAVTNVLLDTIYQNHIEKINEGNKQLEFIKTNEPTPWG

Radius of gyration: 23.95 Å; Cα contacts (8 Å, |Δi|>4): 73; chains: 1; bounding box: 55×57×60 Å

Mean predicted aligned error: 15.37 Å

Foldseek 3Di:
DDLVVVLVVLVVVLVVLVPDDPVVCVVCVVVNVVSVVSNVVSVVVVVVVPDDPLVVLVVLLVVLVVVLVVLCVVAHDPDCVVVVVVLVVLLVVLVVVCVVPVDCVSSVSSNVSSVVSSVVSVVVRVVVVVVVVVVVVVPPPPDPDPVD